Protein AF-A0A3D4HZZ3-F1 (afdb_monomer_lite)

Radius of gyration: 16.19 Å; chains: 1; bounding box: 53×26×38 Å

Structure (mmCIF, N/CA/C/O backbone):
data_AF-A0A3D4HZZ3-F1
#
_entry.id   AF-A0A3D4HZZ3-F1
#
loop_
_atom_site.group_PDB
_atom_site.id
_atom_site.type_symbol
_atom_site.label_atom_id
_atom_site.label_alt_id
_atom_site.label_comp_id
_atom_site.label_asym_id
_atom_site.label_entity_id
_atom_site.label_seq_id
_atom_site.pdbx_PDB_ins_code
_atom_site.Cartn_x
_atom_site.Cartn_y
_atom_site.Cartn_z
_atom_site.occupancy
_atom_site.B_iso_or_equiv
_atom_site.auth_seq_id
_atom_site.auth_comp_id
_atom_site.auth_asym_id
_atom_site.auth_atom_id
_atom_site.pdbx_PDB_model_num
ATOM 1 N N . MET A 1 1 ? 33.329 3.030 -6.686 1.00 64.44 1 MET A N 1
ATOM 2 C CA . MET A 1 1 ? 32.350 4.141 -6.599 1.00 64.44 1 MET A CA 1
ATOM 3 C C . MET A 1 1 ? 30.943 3.675 -6.968 1.00 64.44 1 MET A C 1
ATOM 5 O O . MET A 1 1 ? 29.980 4.263 -6.496 1.00 64.44 1 MET A O 1
ATOM 9 N N . ASP A 1 2 ? 30.820 2.573 -7.708 1.00 86.44 2 ASP A N 1
ATOM 10 C CA . ASP A 1 2 ? 29.551 2.024 -8.208 1.00 86.44 2 ASP A CA 1
ATOM 11 C C . ASP A 1 2 ? 28.620 1.523 -7.100 1.00 86.44 2 ASP A C 1
ATOM 13 O O . ASP A 1 2 ? 27.414 1.720 -7.175 1.00 86.44 2 ASP A O 1
ATOM 17 N N . ILE A 1 3 ? 29.177 0.958 -6.021 1.00 92.12 3 ILE A N 1
ATOM 18 C CA . ILE A 1 3 ? 28.397 0.511 -4.854 1.00 92.12 3 ILE A CA 1
ATOM 19 C C . ILE A 1 3 ? 27.702 1.698 -4.179 1.00 92.12 3 ILE A C 1
ATOM 21 O O . ILE A 1 3 ? 26.513 1.638 -3.889 1.00 92.12 3 ILE A O 1
ATOM 25 N N . VAL A 1 4 ? 28.435 2.793 -3.952 1.00 92.75 4 VAL A N 1
ATOM 26 C CA . VAL A 1 4 ? 27.890 3.992 -3.297 1.00 92.75 4 VAL A CA 1
ATOM 27 C C . VAL A 1 4 ? 26.832 4.646 -4.183 1.00 92.75 4 VAL A C 1
ATOM 29 O O . VAL A 1 4 ? 25.762 4.999 -3.696 1.00 92.75 4 VAL A O 1
ATOM 32 N N . LEU A 1 5 ? 27.097 4.755 -5.488 1.00 92.44 5 LEU A N 1
ATOM 33 C CA . LEU A 1 5 ? 26.141 5.318 -6.439 1.00 92.44 5 LEU A CA 1
ATOM 34 C C . LEU A 1 5 ? 24.864 4.465 -6.536 1.00 92.44 5 LEU A C 1
ATOM 36 O O . LEU A 1 5 ? 23.764 5.008 -6.482 1.00 92.44 5 LEU A O 1
ATOM 40 N N . GLY A 1 6 ? 24.994 3.137 -6.607 1.00 93.75 6 GLY A N 1
ATOM 41 C CA . GLY A 1 6 ? 23.853 2.217 -6.627 1.00 93.75 6 GLY A CA 1
ATOM 42 C C . GLY A 1 6 ? 23.023 2.263 -5.342 1.00 93.75 6 GLY A C 1
ATOM 43 O O . GLY A 1 6 ? 21.793 2.204 -5.394 1.00 93.75 6 GLY A O 1
ATOM 44 N N . LEU A 1 7 ? 23.676 2.440 -4.190 1.00 95.00 7 LEU A N 1
ATOM 45 C CA . LEU A 1 7 ? 22.996 2.55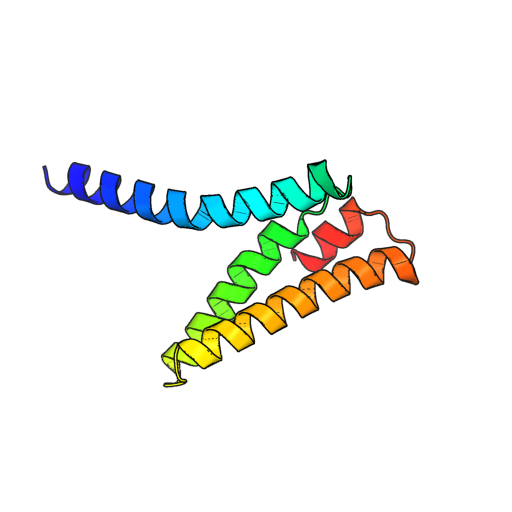8 -2.902 1.00 95.00 7 LEU A CA 1
ATOM 46 C C . LEU A 1 7 ? 22.187 3.859 -2.810 1.00 95.00 7 LEU A C 1
ATOM 48 O O . LEU A 1 7 ? 21.041 3.826 -2.372 1.00 95.00 7 LEU A O 1
ATOM 52 N N . ILE A 1 8 ? 22.729 4.979 -3.301 1.00 95.00 8 ILE A N 1
ATOM 53 C CA . ILE A 1 8 ? 22.002 6.258 -3.370 1.00 95.00 8 ILE A CA 1
ATOM 54 C C . ILE A 1 8 ? 20.743 6.127 -4.235 1.00 95.00 8 ILE A C 1
ATOM 56 O O . ILE A 1 8 ? 19.673 6.568 -3.822 1.00 95.00 8 ILE A O 1
ATOM 60 N N . VAL A 1 9 ? 20.851 5.503 -5.412 1.00 95.12 9 VAL A N 1
ATOM 61 C CA . VAL A 1 9 ? 19.700 5.309 -6.311 1.00 95.12 9 VAL A CA 1
ATOM 62 C C . VAL A 1 9 ? 18.625 4.448 -5.648 1.00 95.12 9 VAL A C 1
ATOM 64 O O . VAL A 1 9 ? 17.454 4.816 -5.683 1.00 95.12 9 VAL A O 1
ATOM 67 N N . SER A 1 10 ? 19.021 3.352 -4.996 1.00 94.75 10 SER A N 1
ATOM 68 C CA . SER A 1 10 ? 18.083 2.434 -4.335 1.00 94.75 10 SER A CA 1
ATOM 69 C C . SER A 1 10 ? 17.343 3.116 -3.181 1.00 94.75 10 SER A C 1
ATOM 71 O O . SER A 1 10 ? 16.119 3.072 -3.120 1.00 94.75 10 SER A O 1
ATOM 73 N N . VAL A 1 11 ? 18.070 3.832 -2.314 1.00 95.62 11 VAL A N 1
ATOM 74 C CA . VAL A 1 11 ? 17.479 4.562 -1.179 1.00 95.62 11 VAL A CA 1
ATOM 75 C C . VAL A 1 11 ? 16.512 5.645 -1.651 1.00 95.62 11 VAL A C 1
ATOM 77 O O . VAL A 1 11 ? 15.449 5.813 -1.059 1.00 95.62 11 VAL A O 1
ATOM 80 N N . LEU A 1 12 ? 16.853 6.379 -2.714 1.00 95.81 12 LEU A N 1
ATOM 81 C CA . LEU A 1 12 ? 15.952 7.385 -3.275 1.00 95.81 12 LEU A CA 1
ATOM 82 C C . LEU A 1 12 ? 14.702 6.743 -3.880 1.00 95.81 12 LEU A C 1
ATOM 84 O O . LEU A 1 12 ? 13.601 7.236 -3.649 1.00 95.81 12 LEU A O 1
ATOM 88 N N . GLN A 1 13 ? 14.854 5.647 -4.623 1.00 93.81 13 GLN A N 1
ATOM 89 C CA . GLN A 1 13 ? 13.734 4.938 -5.236 1.00 93.81 13 GLN A CA 1
ATOM 90 C C . GLN A 1 13 ? 12.758 4.413 -4.178 1.00 93.81 13 GLN A C 1
ATOM 92 O O . GLN A 1 13 ? 11.569 4.729 -4.240 1.00 93.81 13 GLN A O 1
ATOM 97 N N . ASP A 1 14 ? 13.259 3.691 -3.177 1.00 92.12 14 ASP A N 1
ATOM 98 C CA . ASP A 1 14 ? 12.439 3.188 -2.075 1.00 92.12 14 ASP A CA 1
ATOM 99 C C . ASP A 1 14 ? 11.841 4.349 -1.272 1.00 92.12 14 ASP A C 1
ATOM 101 O O . ASP A 1 14 ? 10.651 4.341 -0.969 1.00 92.12 14 ASP A O 1
ATOM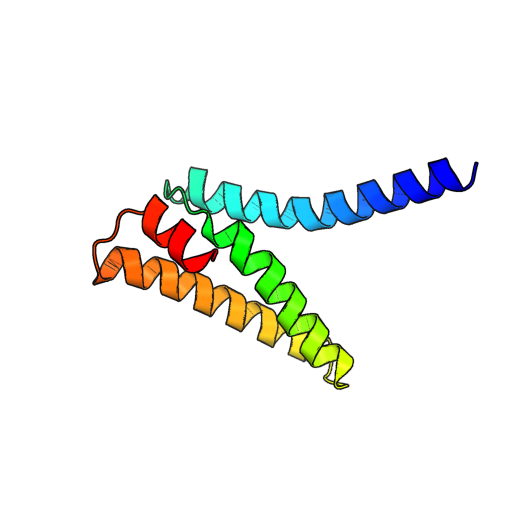 105 N N . GLY A 1 15 ? 12.619 5.398 -0.995 1.00 94.31 15 GLY A N 1
ATOM 106 C CA . GLY A 1 15 ? 12.160 6.581 -0.267 1.00 94.31 15 GLY A CA 1
ATOM 107 C C . GLY A 1 15 ? 10.995 7.301 -0.950 1.00 94.31 15 GLY A C 1
ATOM 108 O O . GLY A 1 15 ? 10.027 7.666 -0.283 1.00 94.31 15 GLY A O 1
ATOM 109 N N . PHE A 1 16 ? 11.032 7.470 -2.275 1.00 93.06 16 PHE A N 1
ATOM 110 C CA . PHE A 1 16 ? 9.917 8.069 -3.017 1.00 93.06 16 PHE A CA 1
ATOM 111 C C . PHE A 1 16 ? 8.674 7.176 -3.026 1.00 93.06 16 PHE A C 1
ATOM 113 O O . PHE A 1 16 ? 7.558 7.683 -2.905 1.00 93.06 16 PHE A O 1
ATOM 120 N N . ILE A 1 17 ? 8.856 5.858 -3.131 1.00 90.75 17 ILE A N 1
ATOM 121 C CA . ILE A 1 17 ? 7.761 4.883 -3.120 1.00 90.75 17 ILE A CA 1
ATOM 122 C C . ILE A 1 17 ? 7.097 4.839 -1.731 1.00 90.75 17 ILE A C 1
ATOM 124 O O . ILE A 1 17 ? 5.884 5.032 -1.617 1.00 90.75 17 ILE A O 1
ATOM 128 N N . TYR A 1 18 ? 7.884 4.672 -0.665 1.00 90.44 18 TYR A N 1
ATOM 129 C CA . TYR A 1 18 ? 7.400 4.658 0.719 1.00 90.44 18 TYR A CA 1
ATOM 130 C C . TYR A 1 18 ? 6.905 6.028 1.199 1.00 90.44 18 TYR A C 1
ATOM 132 O O . TYR A 1 18 ? 6.065 6.091 2.094 1.00 90.44 18 TYR A O 1
ATOM 140 N N . GLY A 1 19 ? 7.351 7.130 0.591 1.00 92.81 19 GLY A N 1
ATOM 141 C CA . GLY A 1 19 ? 6.827 8.466 0.878 1.00 92.81 19 GLY A CA 1
ATOM 142 C C . GLY A 1 19 ? 5.325 8.582 0.599 1.00 92.81 19 GLY A C 1
ATOM 143 O O . GLY A 1 19 ? 4.595 9.174 1.390 1.00 92.81 19 GLY A O 1
ATOM 144 N N . ILE A 1 20 ? 4.837 7.955 -0.476 1.00 89.38 20 ILE A N 1
ATOM 145 C CA . ILE A 1 20 ? 3.401 7.924 -0.798 1.00 89.38 20 ILE A CA 1
ATOM 146 C C . ILE A 1 20 ? 2.635 7.087 0.236 1.00 89.38 20 ILE A C 1
ATOM 148 O O . ILE A 1 20 ? 1.573 7.502 0.700 1.00 89.38 20 ILE A O 1
ATOM 152 N N . MET A 1 21 ? 3.190 5.943 0.645 1.00 90.31 21 MET A N 1
ATOM 153 C CA . MET A 1 21 ? 2.618 5.111 1.710 1.00 90.31 21 MET A CA 1
ATOM 154 C C . MET A 1 21 ? 2.519 5.885 3.036 1.00 90.31 21 MET A C 1
ATOM 156 O O . MET A 1 21 ? 1.472 5.865 3.682 1.00 90.31 21 MET A O 1
ATOM 160 N N . ALA A 1 22 ? 3.563 6.634 3.407 1.00 91.25 22 ALA A N 1
ATOM 161 C CA . ALA A 1 22 ? 3.582 7.447 4.623 1.00 91.25 22 ALA A CA 1
ATOM 162 C C . ALA A 1 22 ? 2.489 8.530 4.628 1.00 91.25 22 ALA A C 1
ATOM 164 O O . ALA A 1 22 ? 1.901 8.802 5.674 1.00 91.25 22 ALA A O 1
ATOM 165 N N . ILE A 1 23 ? 2.167 9.115 3.468 1.00 91.25 23 ILE A N 1
ATOM 166 C CA . ILE A 1 23 ? 1.032 10.043 3.333 1.00 91.25 23 ILE A CA 1
ATOM 167 C C . ILE A 1 23 ? -0.293 9.322 3.620 1.00 91.25 23 ILE A C 1
ATOM 169 O O . ILE A 1 23 ? -1.152 9.884 4.295 1.00 91.25 23 ILE A O 1
ATOM 173 N N . GLY A 1 24 ? -0.453 8.075 3.168 1.00 89.12 24 GLY A N 1
ATOM 174 C CA . GLY A 1 24 ? -1.628 7.255 3.481 1.00 89.12 24 GLY A CA 1
ATOM 175 C C . GLY A 1 24 ? -1.822 7.057 4.988 1.00 89.12 24 GLY A C 1
ATOM 176 O O . GLY A 1 24 ? -2.899 7.346 5.508 1.00 89.12 24 GLY A O 1
ATOM 177 N N . VAL A 1 25 ? -0.758 6.660 5.696 1.00 90.12 25 VAL A N 1
ATOM 178 C CA . VAL A 1 25 ? -0.762 6.511 7.166 1.00 90.12 25 VAL A CA 1
ATOM 179 C C . VAL A 1 25 ? -1.029 7.849 7.863 1.00 90.12 25 VAL A C 1
ATOM 181 O O . VAL A 1 25 ? -1.779 7.924 8.832 1.00 90.12 25 VAL A O 1
ATOM 184 N N . TYR A 1 26 ? -0.452 8.943 7.363 1.00 91.56 26 TYR A N 1
ATOM 185 C CA . TYR A 1 26 ? -0.705 10.273 7.913 1.00 91.56 26 TYR A CA 1
ATOM 186 C C . TYR A 1 26 ? -2.189 10.653 7.830 1.00 91.56 26 TYR A C 1
ATOM 188 O O . TYR A 1 26 ? -2.744 11.176 8.796 1.00 91.56 26 TYR A O 1
ATOM 196 N N . VAL A 1 27 ? -2.850 10.374 6.702 1.00 90.69 27 VAL A N 1
ATOM 197 C CA . VAL A 1 27 ? -4.272 10.693 6.513 1.00 90.69 27 VAL A CA 1
ATOM 198 C C . VAL A 1 27 ? -5.150 9.927 7.506 1.00 90.69 27 VAL A C 1
ATOM 200 O O . VAL A 1 27 ? -6.027 10.536 8.120 1.00 90.69 27 VAL A O 1
ATOM 203 N N . THR A 1 28 ? -4.911 8.632 7.723 1.00 89.44 28 THR A N 1
ATOM 204 C CA . THR A 1 28 ? -5.713 7.839 8.671 1.00 89.44 28 THR A CA 1
ATOM 205 C C . THR A 1 28 ? -5.541 8.347 10.104 1.00 89.44 28 THR A C 1
ATOM 207 O O . THR A 1 28 ? -6.525 8.665 10.775 1.00 89.44 28 THR A O 1
ATOM 210 N N . TYR A 1 29 ? -4.297 8.554 10.537 1.00 89.50 29 TYR A N 1
ATOM 211 C CA . TYR A 1 29 ? -3.996 8.972 11.906 1.00 89.50 29 TYR A CA 1
ATOM 212 C C . TYR A 1 29 ? -4.388 10.419 12.211 1.00 89.50 29 TYR A C 1
ATOM 214 O O . TYR A 1 29 ? -4.940 10.677 13.275 1.00 89.50 29 TYR A O 1
ATOM 222 N N . GLN A 1 30 ? -4.088 11.368 11.322 1.00 90.00 30 GLN A N 1
ATOM 223 C CA . GLN A 1 30 ? -4.216 12.798 11.634 1.00 90.00 30 GLN A CA 1
ATOM 224 C C . GLN A 1 30 ? -5.512 13.415 11.119 1.00 90.00 30 GLN A C 1
ATOM 226 O O . GLN A 1 30 ? -6.0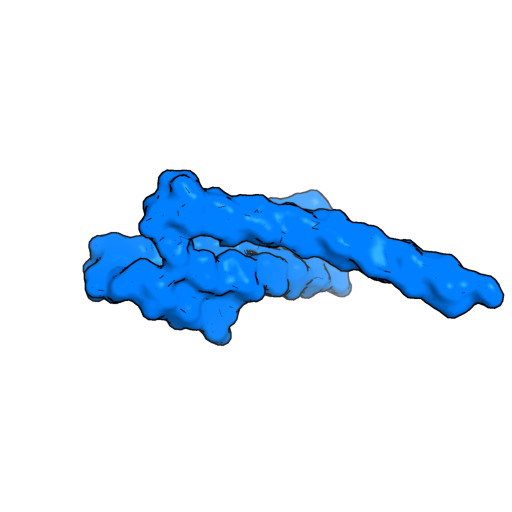66 14.304 11.761 1.00 90.00 30 GLN A O 1
ATOM 231 N N . VAL A 1 31 ? -6.004 12.968 9.960 1.00 91.38 31 VAL A N 1
ATOM 232 C CA . VAL A 1 31 ? -7.224 13.535 9.367 1.00 91.38 31 VAL A CA 1
ATOM 233 C C . VAL A 1 31 ? -8.451 12.786 9.869 1.00 91.38 31 VAL A C 1
ATOM 235 O O . VAL A 1 31 ? -9.411 13.414 10.309 1.00 91.38 31 VAL A O 1
ATOM 238 N N . LEU A 1 32 ? -8.420 11.451 9.833 1.00 86.56 32 LEU A N 1
ATOM 239 C CA . LEU A 1 32 ? -9.544 10.631 10.290 1.00 86.56 32 LEU A CA 1
ATOM 240 C C . LEU A 1 32 ? -9.536 10.378 11.806 1.00 86.56 32 LEU A C 1
ATOM 242 O O . LEU A 1 32 ? -10.560 9.950 12.329 1.00 86.56 32 LEU A O 1
ATOM 246 N N . ASN A 1 33 ? -8.430 10.649 12.515 1.00 86.88 33 ASN A N 1
ATOM 247 C CA . ASN A 1 33 ? -8.224 10.224 13.911 1.00 86.88 33 ASN A CA 1
ATOM 248 C C . ASN A 1 33 ? -8.490 8.720 14.115 1.00 86.88 33 ASN A C 1
ATOM 250 O O . ASN A 1 33 ? -8.968 8.297 15.165 1.00 86.88 33 ASN A O 1
ATOM 254 N N . PHE A 1 34 ? -8.183 7.921 13.093 1.00 83.94 34 PHE A N 1
ATOM 255 C CA . PHE A 1 34 ? -8.435 6.490 13.038 1.00 83.94 34 PHE A CA 1
ATOM 256 C C . PHE A 1 34 ? -7.076 5.791 12.869 1.00 83.94 34 PHE A C 1
ATOM 258 O O . PHE A 1 34 ? -6.496 5.864 11.781 1.00 83.94 34 PHE A O 1
ATOM 265 N N . PRO A 1 35 ? -6.508 5.185 13.935 1.00 82.94 35 PRO A N 1
ATOM 266 C CA . PRO A 1 35 ? -5.166 4.602 13.918 1.00 82.94 35 PRO A CA 1
ATOM 267 C C . PRO A 1 35 ? -5.153 3.273 13.150 1.00 82.94 35 PRO A C 1
ATOM 269 O O . PRO A 1 35 ? -5.046 2.190 13.728 1.00 82.94 35 PRO A O 1
ATOM 272 N N . ASP A 1 36 ? -5.313 3.373 11.834 1.00 84.06 36 ASP A N 1
ATOM 273 C CA . ASP A 1 36 ? -5.394 2.245 10.919 1.00 84.06 36 ASP A CA 1
ATOM 274 C C . ASP A 1 36 ? -4.013 1.801 10.454 1.00 84.06 36 ASP A C 1
ATOM 276 O O . ASP A 1 36 ? -3.305 2.544 9.769 1.00 84.06 36 ASP A O 1
ATOM 280 N N . LEU A 1 37 ? -3.673 0.558 10.783 1.00 83.75 37 LEU A N 1
ATOM 281 C CA . LEU A 1 37 ? -2.469 -0.124 10.312 1.00 83.75 37 LEU A CA 1
ATOM 282 C C . LEU A 1 37 ? -2.709 -0.924 9.019 1.00 83.75 37 LEU A C 1
ATOM 284 O O . LEU A 1 37 ? -1.774 -1.505 8.479 1.00 83.75 37 LEU A O 1
ATOM 288 N N . SER A 1 38 ? -3.930 -0.935 8.468 1.00 87.69 38 SER A N 1
ATOM 289 C CA . SER A 1 38 ? -4.228 -1.641 7.213 1.00 87.69 38 SER A CA 1
ATOM 290 C C . SER A 1 38 ? -3.444 -1.082 6.020 1.00 87.69 38 SER A C 1
ATOM 292 O O . SER A 1 38 ? -3.194 -1.804 5.056 1.00 87.69 38 SER A O 1
ATOM 294 N N . VAL A 1 39 ? -2.980 0.173 6.086 1.00 85.50 39 VAL A N 1
ATOM 295 C CA . VAL A 1 39 ? -2.128 0.792 5.054 1.00 85.50 39 VAL A CA 1
ATOM 296 C C . VAL A 1 39 ? -0.856 -0.029 4.802 1.00 85.50 39 VAL A C 1
ATOM 298 O O . VAL A 1 39 ? -0.479 -0.211 3.643 1.00 85.50 39 VAL A O 1
ATOM 301 N N . ASP A 1 40 ? -0.266 -0.613 5.850 1.00 86.62 40 ASP A N 1
ATOM 302 C CA . ASP A 1 40 ? 0.939 -1.445 5.739 1.00 86.62 40 ASP A CA 1
ATOM 303 C C . ASP A 1 40 ? 0.686 -2.739 4.944 1.00 86.62 40 ASP A C 1
ATOM 305 O O . ASP A 1 40 ? 1.585 -3.230 4.263 1.00 86.62 40 ASP A O 1
ATOM 309 N N . GLY A 1 41 ? -0.541 -3.277 4.974 1.00 87.12 41 GLY A N 1
ATOM 310 C CA . GLY A 1 41 ? -0.934 -4.472 4.214 1.00 87.12 41 GLY A CA 1
ATOM 311 C C . GLY A 1 41 ? -1.534 -4.166 2.835 1.00 87.12 41 GLY A C 1
ATOM 312 O O . GLY A 1 41 ? -1.275 -4.866 1.854 1.00 87.12 41 GLY A O 1
ATOM 313 N N . THR A 1 42 ? -2.303 -3.082 2.712 1.00 89.81 42 THR A N 1
ATOM 314 C CA . THR A 1 42 ? -2.940 -2.693 1.441 1.00 89.81 42 THR A CA 1
ATOM 315 C C . THR A 1 42 ? -1.937 -2.192 0.399 1.00 89.81 42 THR A C 1
ATOM 317 O O . THR A 1 42 ? -2.154 -2.381 -0.802 1.00 89.81 42 THR A O 1
ATOM 320 N N . PHE A 1 43 ? -0.812 -1.614 0.830 1.00 89.44 43 PHE A N 1
ATOM 321 C CA . PHE A 1 43 ? 0.257 -1.169 -0.063 1.00 89.44 43 PHE A CA 1
ATOM 322 C C . PHE A 1 43 ? 0.932 -2.328 -0.832 1.00 89.44 43 PHE A C 1
ATOM 324 O O . PHE A 1 43 ? 0.899 -2.317 -2.071 1.00 89.44 43 PHE A O 1
ATOM 331 N N . PRO A 1 44 ? 1.480 -3.373 -0.172 1.00 91.31 44 PRO A N 1
ATOM 332 C CA . PRO A 1 44 ? 2.035 -4.532 -0.868 1.00 91.31 44 PRO A CA 1
ATOM 333 C C . PRO A 1 44 ? 0.973 -5.323 -1.641 1.00 91.31 44 PRO A C 1
ATOM 335 O O . PRO A 1 44 ? 1.284 -5.840 -2.714 1.00 91.31 44 PRO A O 1
ATOM 338 N N . LEU A 1 45 ? -0.288 -5.360 -1.187 1.00 92.19 45 LEU A N 1
ATOM 339 C CA . LEU A 1 45 ? -1.389 -5.952 -1.958 1.00 92.19 45 LEU A CA 1
ATOM 340 C C . LEU A 1 45 ? -1.514 -5.303 -3.346 1.00 92.19 45 LEU A C 1
ATOM 342 O O . LEU A 1 45 ? -1.579 -6.007 -4.357 1.00 92.19 45 LEU A O 1
ATOM 346 N N . GLY A 1 46 ? -1.500 -3.969 -3.414 1.00 92.56 46 GLY A N 1
ATOM 347 C CA . GLY A 1 46 ? -1.539 -3.238 -4.680 1.00 92.56 46 GLY A CA 1
ATOM 348 C C . GLY A 1 46 ? -0.354 -3.579 -5.592 1.00 92.56 46 GLY A C 1
ATOM 349 O O . GLY A 1 46 ? -0.544 -3.816 -6.789 1.00 92.56 46 GLY A O 1
ATOM 350 N N . ALA A 1 47 ? 0.852 -3.679 -5.024 1.00 91.56 47 ALA A N 1
ATOM 351 C CA . ALA A 1 47 ? 2.055 -4.077 -5.755 1.00 91.56 47 ALA A CA 1
ATOM 352 C C . ALA A 1 47 ? 1.954 -5.513 -6.303 1.00 91.56 47 ALA A C 1
ATOM 354 O O . ALA A 1 47 ? 2.252 -5.745 -7.477 1.00 91.56 47 ALA A O 1
ATOM 355 N N . CYS A 1 48 ? 1.472 -6.465 -5.499 1.00 93.75 48 CYS A N 1
ATOM 356 C CA . CYS A 1 48 ? 1.261 -7.853 -5.914 1.00 93.75 48 CYS A CA 1
ATOM 357 C C . CYS A 1 48 ? 0.234 -7.968 -7.045 1.00 93.75 48 CYS A C 1
ATOM 359 O O . CYS A 1 48 ? 0.479 -8.682 -8.018 1.00 93.75 48 CYS A O 1
ATOM 361 N N . VAL A 1 49 ? -0.891 -7.250 -6.957 1.00 94.44 49 VAL A N 1
ATOM 362 C CA . VAL A 1 49 ? -1.929 -7.246 -8.003 1.00 94.44 49 VAL A CA 1
ATOM 363 C C . VAL A 1 49 ? -1.378 -6.676 -9.310 1.00 94.44 49 VAL A C 1
ATOM 365 O O . VAL A 1 49 ? -1.547 -7.290 -10.367 1.00 94.44 49 VAL A O 1
ATOM 368 N N . ALA A 1 50 ? -0.668 -5.547 -9.248 1.00 93.88 50 ALA A N 1
ATOM 369 C CA . ALA A 1 50 ? -0.054 -4.944 -10.425 1.00 93.88 50 ALA A CA 1
ATOM 370 C C . ALA A 1 50 ? 0.989 -5.881 -11.060 1.00 93.88 50 ALA A C 1
ATOM 372 O O . ALA A 1 50 ? 0.931 -6.141 -12.263 1.00 93.88 50 ALA A O 1
ATOM 373 N N . ALA A 1 51 ? 1.891 -6.456 -10.259 1.00 94.31 51 ALA A N 1
ATOM 374 C CA . ALA A 1 51 ? 2.916 -7.384 -10.733 1.00 94.31 51 ALA A CA 1
ATOM 375 C C . ALA A 1 51 ? 2.313 -8.661 -11.346 1.00 94.31 51 ALA A C 1
ATOM 377 O O . ALA A 1 51 ? 2.751 -9.110 -12.409 1.00 94.31 51 ALA A O 1
ATOM 378 N N . ALA A 1 52 ? 1.276 -9.230 -10.727 1.00 95.12 52 ALA A N 1
ATOM 379 C CA . ALA A 1 52 ? 0.594 -10.423 -11.225 1.00 95.12 52 ALA A CA 1
ATOM 380 C C . ALA A 1 52 ? -0.122 -10.178 -12.563 1.00 95.12 52 ALA A C 1
ATOM 382 O O . ALA A 1 52 ? -0.134 -11.054 -13.427 1.00 95.12 52 ALA A O 1
ATOM 383 N N . LEU A 1 53 ? -0.710 -8.995 -12.759 1.00 94.69 53 LEU A N 1
ATOM 384 C CA . LEU A 1 53 ? -1.375 -8.636 -14.013 1.00 94.69 53 LEU A CA 1
ATOM 385 C C . LEU A 1 53 ? -0.367 -8.322 -15.123 1.00 94.69 53 LEU A C 1
ATOM 387 O O . LEU A 1 53 ? -0.495 -8.845 -16.231 1.00 94.69 53 LEU A O 1
ATOM 391 N N . ILE A 1 54 ? 0.660 -7.524 -14.825 1.00 95.50 54 ILE A N 1
ATOM 392 C CA . ILE A 1 54 ? 1.693 -7.140 -15.799 1.00 95.50 54 ILE A CA 1
ATOM 393 C C . ILE A 1 54 ? 2.488 -8.369 -16.261 1.00 95.50 54 ILE A C 1
ATOM 395 O O . ILE A 1 54 ? 2.709 -8.537 -17.459 1.00 95.50 54 ILE A O 1
ATOM 399 N N . SER A 1 55 ? 2.850 -9.278 -15.349 1.00 94.44 55 SER A N 1
ATOM 400 C CA . SER A 1 55 ? 3.559 -10.524 -15.699 1.00 94.44 55 SER A CA 1
ATOM 401 C C . SER A 1 55 ? 2.753 -11.461 -16.607 1.00 94.44 55 SER A C 1
ATOM 403 O O . SER A 1 55 ? 3.336 -12.273 -17.322 1.00 94.44 55 SER A O 1
ATOM 405 N N . ARG A 1 56 ? 1.421 -11.329 -16.631 1.00 93.94 56 ARG A N 1
ATOM 406 C CA . ARG A 1 56 ? 0.513 -12.071 -17.522 1.00 93.94 56 ARG A CA 1
ATOM 407 C C . ARG A 1 56 ? 0.217 -11.345 -18.841 1.00 93.94 56 ARG A C 1
ATOM 409 O O . ARG A 1 56 ? -0.631 -11.801 -19.602 1.00 93.94 56 ARG A O 1
ATOM 416 N N . GLY A 1 57 ? 0.894 -10.231 -19.118 1.00 91.50 57 GLY A N 1
ATOM 417 C CA . GLY A 1 57 ? 0.732 -9.456 -20.351 1.00 91.50 57 GLY A CA 1
ATOM 418 C C . GLY A 1 57 ? -0.459 -8.494 -20.348 1.00 91.50 57 GLY A C 1
ATOM 419 O O . GLY A 1 57 ? -0.849 -8.010 -21.411 1.00 91.50 57 GLY A O 1
ATOM 420 N N . ALA A 1 58 ? -1.054 -8.203 -19.186 1.00 91.12 58 ALA A N 1
ATOM 421 C CA . ALA A 1 58 ? -2.099 -7.189 -19.093 1.00 91.12 58 ALA A CA 1
ATOM 422 C C . ALA A 1 58 ? -1.532 -5.781 -19.340 1.00 91.12 58 ALA A C 1
ATOM 424 O O . ALA A 1 58 ? -0.369 -5.493 -19.055 1.00 91.12 58 ALA A O 1
ATOM 425 N N . ASN A 1 59 ? -2.381 -4.877 -19.833 1.00 93.81 59 ASN A N 1
ATOM 426 C CA . ASN A 1 59 ? -2.003 -3.481 -20.026 1.00 93.81 59 ASN A CA 1
ATOM 427 C C . ASN A 1 59 ? -1.660 -2.828 -18.662 1.00 93.81 59 ASN A C 1
ATOM 429 O O . ASN A 1 59 ? -2.500 -2.884 -17.756 1.00 93.81 59 ASN A O 1
ATOM 433 N N . PRO A 1 60 ? -0.489 -2.172 -18.513 1.00 92.38 60 PRO A N 1
ATOM 434 C CA . PRO A 1 60 ? -0.074 -1.535 -17.260 1.00 92.38 60 PRO A CA 1
ATOM 435 C C . PRO A 1 60 ? -1.099 -0.555 -16.677 1.00 92.38 60 PRO A C 1
ATOM 437 O O . PRO A 1 60 ? -1.297 -0.525 -15.467 1.00 92.38 60 PRO A O 1
ATOM 440 N N . PHE A 1 61 ? -1.815 0.199 -17.517 1.00 93.88 61 PHE A N 1
ATOM 441 C CA . PHE A 1 61 ? -2.851 1.125 -17.048 1.00 93.88 61 PHE A CA 1
ATOM 442 C C . PHE A 1 61 ? -4.035 0.389 -16.415 1.00 93.88 61 PHE A C 1
ATOM 444 O O . PHE A 1 61 ? -4.551 0.811 -15.381 1.00 93.88 61 PHE A O 1
ATOM 451 N N . LEU A 1 62 ? -4.440 -0.741 -17.001 1.00 92.81 62 LEU A N 1
ATOM 452 C CA . LEU A 1 62 ? -5.507 -1.574 -16.448 1.00 92.81 62 LEU A CA 1
ATOM 453 C C . LEU A 1 62 ? -5.066 -2.230 -15.135 1.00 92.81 62 LEU A C 1
ATOM 455 O O . LEU A 1 62 ? -5.861 -2.336 -14.205 1.00 92.81 62 LEU A O 1
ATOM 459 N N . ALA A 1 63 ? -3.794 -2.633 -15.054 1.00 93.94 63 ALA A N 1
ATOM 460 C CA . ALA A 1 63 ? -3.209 -3.192 -13.842 1.00 93.94 63 ALA A CA 1
ATOM 461 C C . ALA A 1 63 ? -3.217 -2.182 -12.683 1.00 93.94 63 ALA A C 1
ATOM 463 O O . ALA A 1 63 ? -3.561 -2.562 -11.567 1.00 93.94 63 ALA A O 1
ATOM 464 N N . CYS A 1 64 ? -2.934 -0.901 -12.950 1.00 93.12 64 CYS A N 1
ATOM 465 C CA . CYS A 1 64 ? -3.032 0.169 -11.951 1.00 93.12 64 CYS A CA 1
ATOM 466 C C . CYS A 1 64 ? -4.470 0.403 -11.465 1.00 93.12 64 CYS A C 1
ATOM 468 O O . CYS A 1 64 ? -4.703 0.605 -10.276 1.00 93.12 64 CYS A O 1
ATOM 470 N N . ILE A 1 65 ? -5.454 0.368 -12.368 1.00 95.19 65 ILE A N 1
ATOM 471 C CA . ILE A 1 65 ? -6.864 0.503 -11.973 1.00 95.19 65 ILE A CA 1
ATOM 472 C C . ILE A 1 65 ? -7.282 -0.695 -11.112 1.00 95.19 65 ILE A C 1
ATOM 474 O O . ILE A 1 65 ? -7.925 -0.520 -10.079 1.00 95.19 65 ILE A O 1
ATOM 478 N N . ALA A 1 66 ? -6.886 -1.907 -11.500 1.00 94.62 66 ALA A N 1
ATOM 479 C CA . ALA A 1 66 ? -7.186 -3.115 -10.742 1.00 94.62 66 ALA A CA 1
ATOM 480 C C . ALA A 1 66 ? -6.527 -3.113 -9.352 1.00 94.62 66 ALA A C 1
ATOM 482 O O . ALA A 1 66 ? -7.192 -3.438 -8.371 1.00 94.62 66 ALA A O 1
ATOM 483 N N . SER A 1 67 ? -5.258 -2.705 -9.239 1.00 94.12 67 SER A N 1
ATOM 484 C CA . SER A 1 67 ? -4.573 -2.608 -7.945 1.00 94.12 67 SER A CA 1
ATOM 485 C C . SER A 1 67 ? -5.215 -1.565 -7.030 1.00 94.12 67 SER A C 1
ATOM 487 O O . SER A 1 67 ? -5.408 -1.838 -5.845 1.00 94.12 67 SER A O 1
ATOM 489 N N . MET A 1 68 ? -5.634 -0.420 -7.579 1.00 93.00 68 MET A N 1
ATOM 490 C CA . MET A 1 68 ? -6.382 0.600 -6.841 1.00 93.00 68 MET A CA 1
ATOM 491 C C . MET A 1 68 ? -7.713 0.053 -6.307 1.00 93.00 68 MET A C 1
ATOM 493 O O . MET A 1 68 ? -8.037 0.268 -5.141 1.00 93.00 68 MET A O 1
ATOM 497 N N . LEU A 1 69 ? -8.471 -0.684 -7.126 1.00 95.31 69 LEU A N 1
ATOM 498 C CA . LEU A 1 69 ? -9.736 -1.295 -6.703 1.00 95.31 69 LEU A CA 1
ATOM 499 C C . LEU A 1 69 ? -9.530 -2.360 -5.620 1.00 95.31 69 LEU A C 1
ATOM 501 O O . LEU A 1 69 ? -10.308 -2.409 -4.670 1.00 95.31 69 LEU A O 1
ATOM 505 N N . CYS A 1 70 ? -8.481 -3.179 -5.720 1.00 94.06 70 CYS A N 1
ATOM 506 C CA . CYS A 1 70 ? -8.136 -4.148 -4.679 1.00 94.06 70 CYS A CA 1
ATOM 507 C C . CYS A 1 70 ? -7.760 -3.466 -3.356 1.00 94.06 70 CYS A C 1
ATOM 509 O O . CYS A 1 70 ? -8.241 -3.886 -2.305 1.00 94.06 70 CYS A O 1
ATOM 511 N N . GLY A 1 71 ? -6.963 -2.394 -3.399 1.00 92.12 71 GLY A N 1
ATOM 512 C CA . GLY A 1 71 ? -6.626 -1.605 -2.210 1.00 92.12 71 GLY A CA 1
ATOM 513 C C . GLY A 1 71 ? -7.856 -0.942 -1.582 1.00 92.12 71 GLY A C 1
ATOM 514 O O . GLY A 1 71 ? -8.060 -1.030 -0.373 1.00 92.12 71 GLY A O 1
ATOM 515 N N . ALA A 1 72 ? -8.731 -0.354 -2.404 1.00 92.00 72 ALA A N 1
ATOM 516 C CA . ALA A 1 72 ? -9.988 0.236 -1.944 1.00 92.00 72 ALA A CA 1
ATOM 517 C C . ALA A 1 72 ? -10.931 -0.809 -1.327 1.00 92.00 72 ALA A C 1
ATOM 519 O O . ALA A 1 72 ? -11.577 -0.533 -0.318 1.00 92.00 72 ALA A O 1
ATOM 520 N N . ALA A 1 73 ? -10.990 -2.016 -1.897 1.00 94.50 73 ALA A N 1
ATOM 521 C CA . ALA A 1 73 ? -11.762 -3.116 -1.334 1.00 94.50 73 ALA A CA 1
ATOM 522 C C . ALA A 1 73 ? -11.224 -3.531 0.042 1.00 94.50 73 ALA A C 1
ATOM 524 O O . ALA A 1 73 ? -12.017 -3.681 0.967 1.00 94.50 73 ALA A O 1
ATOM 525 N N . ALA A 1 74 ? -9.902 -3.650 0.203 1.00 91.94 74 ALA A N 1
ATOM 526 C CA . ALA A 1 74 ? -9.284 -3.964 1.489 1.00 91.94 74 ALA A CA 1
ATOM 527 C C . ALA A 1 74 ? -9.573 -2.883 2.549 1.00 91.94 74 ALA A C 1
ATOM 529 O O . ALA A 1 74 ? -10.069 -3.209 3.624 1.00 91.94 74 ALA A O 1
ATOM 530 N N . GLY A 1 75 ? -9.405 -1.596 2.223 1.00 90.25 75 GLY A N 1
ATOM 531 C CA . GLY A 1 75 ? -9.794 -0.503 3.129 1.00 90.25 75 GLY A CA 1
ATOM 532 C C . GLY A 1 75 ? -11.298 -0.491 3.444 1.00 90.25 75 GLY A C 1
ATOM 533 O O . GLY A 1 75 ? -11.713 -0.214 4.569 1.00 90.25 75 GLY A O 1
ATOM 534 N N . GLY A 1 76 ? -12.132 -0.874 2.473 1.00 90.81 76 GLY A N 1
ATOM 535 C CA . GLY A 1 76 ? -13.565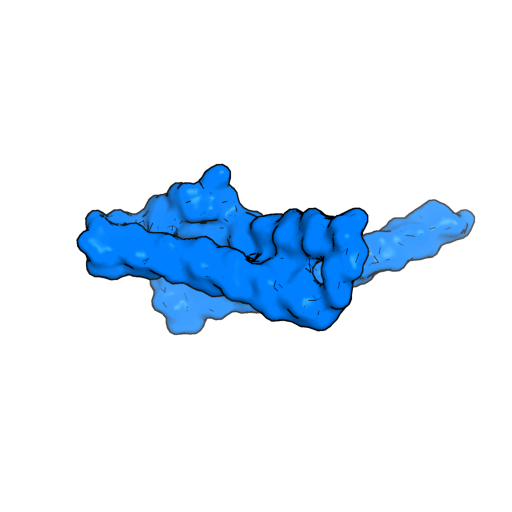 -1.080 2.669 1.00 90.81 76 GLY A CA 1
ATOM 536 C C . GLY A 1 76 ? -13.882 -2.204 3.660 1.00 90.81 76 GLY A C 1
ATOM 537 O O . GLY A 1 76 ? -14.821 -2.069 4.445 1.00 90.81 76 GLY A O 1
ATOM 538 N N . VAL A 1 77 ? -13.091 -3.283 3.677 1.00 92.50 77 VAL A N 1
ATOM 539 C CA . VAL A 1 77 ? -13.204 -4.343 4.690 1.00 92.50 77 VAL A CA 1
ATOM 540 C C . VAL A 1 77 ? -12.878 -3.787 6.075 1.00 92.50 77 VAL A C 1
ATOM 542 O O . VAL A 1 77 ? -13.671 -4.012 6.987 1.00 92.50 77 VAL A O 1
ATOM 545 N N . THR A 1 78 ? -11.809 -2.997 6.234 1.00 90.50 78 THR A N 1
ATOM 546 C CA . THR A 1 78 ? -11.479 -2.338 7.515 1.00 90.50 78 THR A CA 1
ATOM 547 C C . THR A 1 78 ? -12.644 -1.484 8.015 1.00 90.50 78 THR A C 1
ATOM 549 O O . THR A 1 78 ? -13.100 -1.633 9.151 1.00 90.50 78 THR A O 1
ATOM 552 N N . GLY A 1 79 ? -13.209 -0.655 7.130 1.00 89.62 79 GLY A N 1
ATOM 553 C CA . GLY A 1 79 ? -14.380 0.163 7.441 1.00 89.62 79 GLY A CA 1
ATOM 554 C C . GLY A 1 79 ? -15.609 -0.671 7.813 1.00 89.62 79 GLY A C 1
ATOM 555 O O . GLY A 1 79 ? -16.330 -0.326 8.746 1.00 89.62 79 GLY A O 1
ATOM 556 N N . LEU A 1 80 ? -15.842 -1.802 7.143 1.00 92.88 80 LEU A N 1
ATOM 557 C CA . LEU A 1 80 ? -16.955 -2.701 7.453 1.00 92.88 80 LEU A CA 1
ATOM 558 C C . LEU A 1 80 ? -16.787 -3.369 8.825 1.00 92.88 80 LEU A C 1
ATOM 560 O O . LEU A 1 80 ? -17.760 -3.449 9.578 1.00 92.88 80 LEU A O 1
ATOM 564 N N . LEU A 1 81 ? -15.576 -3.819 9.164 1.00 91.38 81 LEU A N 1
ATOM 565 C CA . LEU A 1 81 ? -15.257 -4.393 10.474 1.00 91.38 81 LEU A CA 1
ATOM 566 C C . LEU A 1 81 ? -15.516 -3.384 11.600 1.00 91.38 81 LEU A C 1
ATOM 568 O O . LEU A 1 81 ? -16.132 -3.721 12.612 1.00 91.38 81 LEU A O 1
ATOM 572 N N . HIS A 1 82 ? -15.100 -2.136 11.412 1.00 89.88 82 HIS A N 1
ATOM 573 C CA . HIS A 1 82 ? -15.302 -1.105 12.420 1.00 89.88 82 HIS A CA 1
ATOM 574 C C . HIS A 1 82 ? -16.772 -0.653 12.513 1.00 89.88 82 HIS A C 1
ATOM 576 O O . HIS A 1 82 ? -17.382 -0.721 13.580 1.00 89.88 82 HIS A O 1
ATOM 582 N N . VAL A 1 83 ? -17.385 -0.261 11.389 1.00 90.31 83 VAL A N 1
ATOM 583 C CA . VAL A 1 83 ? -18.729 0.350 11.364 1.00 90.31 83 VAL A CA 1
ATOM 584 C C . VAL A 1 83 ? -19.840 -0.665 11.636 1.00 90.31 83 VAL A C 1
ATOM 586 O O . VAL A 1 83 ? -20.808 -0.337 12.319 1.00 90.31 83 VAL A O 1
ATOM 589 N N . LYS A 1 84 ? -19.740 -1.886 11.092 1.00 90.94 84 LYS A N 1
ATOM 590 C CA . LYS A 1 84 ? -20.823 -2.884 11.165 1.00 90.94 84 LYS A CA 1
ATOM 591 C C . LYS A 1 84 ? -20.623 -3.912 12.274 1.00 90.94 84 LYS A C 1
ATOM 593 O O . LYS A 1 84 ? -21.606 -4.378 12.842 1.00 90.94 84 LYS A O 1
ATOM 598 N N . LEU A 1 85 ? -19.377 -4.303 12.546 1.00 90.69 85 LEU A N 1
ATOM 599 C CA . LEU A 1 85 ? -19.055 -5.324 13.552 1.00 90.69 85 LEU A CA 1
ATOM 600 C C . LEU A 1 85 ? -18.593 -4.719 14.886 1.00 90.69 85 LEU A C 1
ATOM 602 O O . LEU A 1 85 ? -18.349 -5.473 15.823 1.00 90.69 85 LEU A O 1
ATOM 606 N N . HIS A 1 86 ? -18.524 -3.384 14.990 1.00 89.56 86 HIS A N 1
ATOM 607 C CA . HIS A 1 86 ? -18.146 -2.653 16.206 1.00 89.56 86 HIS A CA 1
ATOM 608 C C . HIS A 1 86 ? -16.801 -3.099 16.797 1.00 89.56 86 HIS A C 1
ATOM 610 O O . HIS A 1 86 ? -16.595 -3.087 18.012 1.00 89.56 86 HIS A O 1
ATOM 616 N N . ILE A 1 87 ? -15.878 -3.505 15.926 1.00 90.19 87 ILE A N 1
ATOM 617 C CA . ILE A 1 87 ? -14.5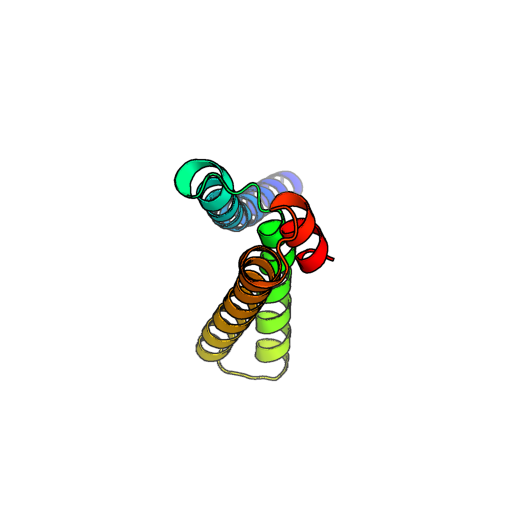06 -3.833 16.299 1.00 90.19 87 ILE A CA 1
ATOM 618 C C . ILE A 1 87 ? -13.739 -2.528 16.527 1.00 90.19 87 ILE A C 1
ATOM 620 O O . ILE A 1 87 ? -13.971 -1.532 15.840 1.00 90.19 87 ILE A O 1
ATOM 624 N N . THR A 1 88 ? -12.815 -2.526 17.487 1.00 89.00 88 THR A N 1
ATOM 625 C CA . THR A 1 88 ? -11.954 -1.368 17.731 1.00 89.00 88 THR A CA 1
ATOM 626 C C . THR A 1 88 ? -11.108 -1.042 16.502 1.00 89.00 88 THR A C 1
ATOM 628 O O . THR A 1 88 ? -10.614 -1.930 15.808 1.00 89.00 88 THR A O 1
ATOM 631 N N . ASP A 1 89 ? -10.918 0.247 16.266 1.00 85.06 89 ASP A N 1
ATOM 632 C CA . ASP A 1 89 ? -10.261 0.850 15.104 1.00 85.06 89 ASP A CA 1
ATOM 633 C C . ASP A 1 89 ? -8.934 0.153 14.793 1.00 85.06 89 ASP A C 1
ATOM 635 O O . ASP A 1 89 ? -8.721 -0.403 13.716 1.00 85.06 89 ASP A O 1
ATOM 639 N N . LEU A 1 90 ? -8.091 0.062 15.818 1.00 86.88 90 LEU A N 1
ATOM 640 C CA . LEU A 1 90 ? -6.761 -0.520 15.737 1.00 86.88 90 LEU A CA 1
ATOM 641 C C . LEU A 1 90 ? -6.799 -2.032 15.450 1.00 86.88 90 LEU A C 1
ATOM 643 O O . LEU A 1 90 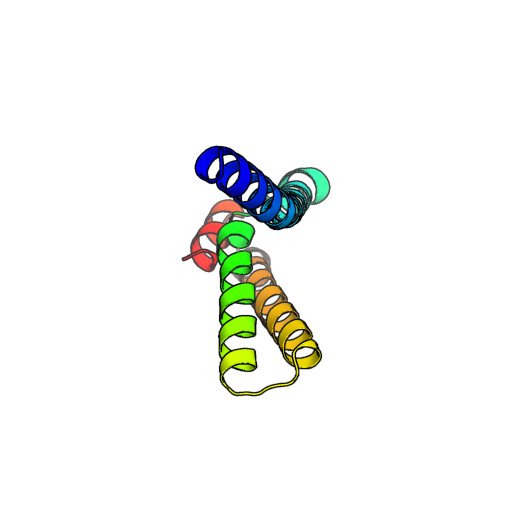? -5.994 -2.532 14.667 1.00 86.88 90 LEU A O 1
ATOM 647 N N . LEU A 1 91 ? -7.752 -2.771 16.034 1.00 88.62 91 LEU A N 1
ATOM 648 C CA . LEU A 1 91 ? -7.886 -4.212 15.793 1.00 88.62 91 LEU A CA 1
ATOM 649 C C . LEU A 1 91 ? -8.410 -4.489 14.379 1.00 88.62 91 LEU A C 1
ATOM 651 O O . LEU A 1 91 ? -7.947 -5.424 13.732 1.00 88.62 91 LEU A O 1
ATOM 655 N N . SER A 1 92 ? -9.336 -3.665 13.883 1.00 88.38 92 SER A N 1
ATOM 656 C CA . SER A 1 92 ? -9.839 -3.776 12.511 1.00 88.38 92 SER A CA 1
ATOM 657 C C . SER A 1 92 ? -8.726 -3.569 11.482 1.00 88.38 92 SER A C 1
ATOM 659 O O . SER A 1 92 ? -8.639 -4.339 10.528 1.00 88.38 92 SER A O 1
ATOM 661 N N . GLY A 1 93 ? -7.824 -2.611 11.727 1.00 86.12 93 GLY A N 1
ATOM 662 C CA . GLY A 1 93 ? -6.665 -2.363 10.873 1.00 86.12 93 GLY A CA 1
ATOM 663 C C . GLY A 1 93 ? -5.672 -3.525 10.858 1.00 86.12 93 GLY A C 1
ATOM 664 O O . GLY A 1 93 ? -5.276 -3.979 9.787 1.00 86.12 93 GLY A O 1
ATOM 665 N N . ILE A 1 94 ? -5.318 -4.068 12.030 1.00 90.31 94 ILE A N 1
ATOM 666 C CA . ILE A 1 94 ? -4.388 -5.210 12.130 1.00 90.31 94 ILE A CA 1
ATOM 667 C C . ILE A 1 94 ? -4.963 -6.470 11.465 1.00 90.31 94 ILE A C 1
ATOM 669 O O . ILE A 1 94 ? -4.222 -7.188 10.802 1.00 90.31 94 ILE A O 1
ATOM 673 N N . LEU A 1 95 ? -6.268 -6.731 11.602 1.00 89.19 95 LEU A N 1
ATOM 674 C CA . LEU A 1 95 ? -6.917 -7.906 11.003 1.00 89.19 95 LEU A CA 1
ATOM 675 C C . LEU A 1 95 ? -6.920 -7.891 9.472 1.00 89.19 95 LEU A C 1
ATOM 677 O O . LEU A 1 95 ? -6.930 -8.953 8.863 1.00 89.19 95 LEU A O 1
ATOM 681 N N . VAL A 1 96 ? -6.964 -6.709 8.857 1.00 88.44 96 VAL A N 1
ATOM 682 C CA . VAL A 1 96 ? -6.935 -6.565 7.392 1.00 88.44 96 VAL A CA 1
ATOM 683 C C . VAL A 1 96 ? -5.503 -6.518 6.860 1.00 88.44 96 VAL A C 1
ATOM 685 O O . VAL A 1 96 ? -5.262 -6.843 5.699 1.00 88.44 96 VAL A O 1
ATOM 688 N N . MET A 1 97 ? -4.549 -6.118 7.700 1.00 85.69 97 MET A N 1
ATOM 689 C CA . MET A 1 97 ? -3.128 -6.105 7.363 1.00 85.69 97 MET A CA 1
ATOM 690 C C . MET A 1 97 ? -2.553 -7.521 7.177 1.00 85.69 97 MET A C 1
ATOM 692 O O . MET A 1 97 ? -1.658 -7.695 6.349 1.00 85.69 97 MET A O 1
ATOM 696 N N . THR A 1 98 ? -3.025 -8.503 7.956 1.00 72.69 98 THR A N 1
ATOM 697 C CA . THR A 1 98 ? -2.559 -9.906 7.939 1.00 72.69 98 THR A CA 1
ATOM 698 C C . THR A 1 98 ? -3.343 -10.782 6.976 1.00 72.69 98 THR A C 1
ATOM 700 O O . THR A 1 98 ? -2.701 -11.570 6.247 1.00 72.69 98 THR A O 1
#

Foldseek 3Di:
DVVVVVVVVVCVVVCVLVVVLVVVQCCCCPVVVQNALLSLQLSVQLVVQLCVQVVVVHDSVVSNVVSVVSSVVLVVQLVCCCVPVVDHRHVSRVVSSD

Sequence (98 aa):
MDIVLGLIVSVLQDGFIYGIMAIGVYVTYQVLNFPDLSVDGTFPLGACVAAALISRGANPFLACIASMLCGAAAGGVTGLLHVKLHITDLLSGILVMT

pLDDT: mean 90.67, std 4.43, range [64.44, 95.81]

Secondary structure (DSSP, 8-state):
-HHHHHHHHHHHHHHHHHHHHHHHHHIIIIIS-----HHHHHHHHHHHHHHHHHHTT--HHHHHHHHHHHHHHHHHHHHHHHHHH---HHHHHHHHH-